Protein AF-A0A4P9XS38-F1 (afdb_monomer_lite)

Structure (mmCIF, N/CA/C/O backbone):
data_AF-A0A4P9XS38-F1
#
_entry.id   AF-A0A4P9XS38-F1
#
loop_
_atom_site.group_PDB
_atom_site.id
_atom_site.type_symbol
_atom_site.label_atom_id
_atom_site.label_alt_id
_atom_site.label_comp_id
_atom_site.label_asym_id
_atom_site.label_entity_id
_atom_site.label_seq_id
_atom_site.pdbx_PDB_ins_code
_atom_site.Cartn_x
_atom_site.Cartn_y
_atom_site.Cartn_z
_atom_site.occupancy
_atom_site.B_iso_or_equiv
_atom_site.auth_seq_id
_atom_site.auth_comp_id
_atom_site.auth_asym_id
_atom_site.auth_atom_id
_atom_site.pdbx_PDB_model_num
ATOM 1 N N . MET A 1 1 ? -4.650 -7.879 46.945 1.00 54.06 1 MET A N 1
ATOM 2 C CA . MET A 1 1 ? -4.349 -8.462 45.622 1.00 54.06 1 MET A CA 1
ATOM 3 C C . MET A 1 1 ? -3.896 -7.355 44.656 1.00 54.06 1 MET A C 1
ATOM 5 O O . MET A 1 1 ? -4.717 -6.921 43.861 1.00 54.06 1 MET A O 1
ATOM 9 N N . PRO A 1 2 ? -2.654 -6.828 44.747 1.00 53.59 2 PRO A N 1
ATOM 10 C CA . PRO A 1 2 ? -2.153 -5.771 43.853 1.00 53.59 2 PRO A CA 1
ATOM 11 C C . PRO A 1 2 ? -1.083 -6.245 42.843 1.00 53.59 2 PRO A C 1
ATOM 13 O O . PRO A 1 2 ? -0.548 -5.439 42.095 1.00 53.59 2 PRO A O 1
ATOM 16 N N . GLU A 1 3 ? -0.768 -7.540 42.803 1.00 53.19 3 GLU A N 1
ATOM 17 C CA . GLU A 1 3 ? 0.440 -8.068 42.146 1.00 53.19 3 GLU A CA 1
ATOM 18 C C . GLU A 1 3 ? 0.332 -8.164 40.610 1.00 53.19 3 GLU A C 1
ATOM 20 O O . GLU A 1 3 ? 1.327 -8.031 39.912 1.00 53.19 3 GLU A O 1
ATOM 25 N N . ALA A 1 4 ? -0.884 -8.278 40.062 1.00 54.06 4 ALA A N 1
ATOM 26 C CA . ALA A 1 4 ? -1.100 -8.410 38.614 1.00 54.06 4 ALA A CA 1
ATOM 27 C C . ALA A 1 4 ? -1.006 -7.082 37.830 1.00 54.06 4 ALA A C 1
ATOM 29 O O . ALA A 1 4 ? -0.819 -7.092 36.615 1.00 54.06 4 ALA A O 1
ATOM 30 N N . ALA A 1 5 ? -1.144 -5.931 38.498 1.00 55.75 5 ALA A N 1
ATOM 31 C CA . ALA A 1 5 ? -1.047 -4.624 37.837 1.00 55.75 5 ALA A CA 1
ATOM 32 C C . ALA A 1 5 ? 0.414 -4.200 37.595 1.00 55.75 5 ALA A C 1
ATOM 34 O O . ALA A 1 5 ? 0.703 -3.521 36.612 1.00 55.75 5 ALA A O 1
ATOM 35 N N . ASP A 1 6 ? 1.329 -4.646 38.459 1.00 52.44 6 ASP A N 1
ATOM 36 C CA . ASP A 1 6 ? 2.754 -4.296 38.411 1.00 52.44 6 ASP A CA 1
ATOM 37 C C . ASP A 1 6 ? 3.507 -5.088 37.320 1.00 52.44 6 ASP A C 1
ATOM 39 O O . ASP A 1 6 ? 4.481 -4.615 36.732 1.00 52.44 6 ASP A O 1
ATOM 43 N N . GLU A 1 7 ? 3.006 -6.280 36.978 1.00 52.59 7 GLU A N 1
ATOM 44 C CA . GLU A 1 7 ? 3.567 -7.134 35.927 1.00 52.59 7 GLU A CA 1
ATOM 45 C C . GLU A 1 7 ? 3.232 -6.617 34.514 1.00 52.59 7 GLU A C 1
ATOM 47 O O . GLU A 1 7 ? 4.103 -6.593 33.641 1.00 52.59 7 GLU A O 1
ATOM 52 N N . CYS A 1 8 ? 2.019 -6.087 34.305 1.00 48.69 8 CYS A N 1
ATOM 53 C CA . CYS A 1 8 ? 1.641 -5.420 33.052 1.00 48.69 8 CYS A CA 1
ATOM 54 C C . CYS A 1 8 ? 2.440 -4.131 32.811 1.00 48.69 8 CYS A C 1
ATOM 56 O O . CYS A 1 8 ? 2.858 -3.868 31.682 1.00 48.69 8 CYS A O 1
ATOM 58 N N . ASP A 1 9 ? 2.705 -3.345 33.857 1.00 51.66 9 ASP A N 1
ATOM 59 C CA . ASP A 1 9 ? 3.469 -2.100 33.730 1.00 51.66 9 ASP A CA 1
ATOM 60 C C . ASP A 1 9 ? 4.968 -2.363 33.478 1.00 51.66 9 ASP A C 1
ATOM 62 O O . ASP A 1 9 ? 5.624 -1.643 32.719 1.00 51.66 9 ASP A O 1
ATOM 66 N N . ARG A 1 10 ? 5.508 -3.467 34.015 1.00 53.09 10 ARG A N 1
ATOM 67 C CA . ARG A 1 10 ? 6.858 -3.953 33.681 1.00 53.09 10 ARG A CA 1
ATOM 68 C C . ARG A 1 10 ? 6.987 -4.429 32.236 1.00 53.09 10 ARG A C 1
ATOM 70 O O . ARG A 1 10 ? 8.022 -4.173 31.619 1.00 53.09 10 ARG A O 1
ATOM 77 N N . LEU A 1 11 ? 5.959 -5.073 31.683 1.00 50.41 11 LEU A N 1
ATOM 78 C CA . LEU A 1 11 ? 5.991 -5.564 30.303 1.00 50.41 11 LEU A CA 1
ATOM 79 C C . LEU A 1 11 ? 5.945 -4.414 29.282 1.00 50.41 11 LEU A C 1
ATOM 81 O O . LEU A 1 11 ? 6.622 -4.470 28.258 1.00 50.41 11 LEU A O 1
ATOM 85 N N . ILE A 1 12 ? 5.225 -3.331 29.591 1.00 53.75 12 ILE A N 1
ATOM 86 C CA . ILE A 1 12 ? 5.123 -2.148 28.719 1.00 53.75 12 ILE A CA 1
ATOM 87 C C . ILE A 1 12 ? 6.440 -1.353 28.693 1.00 53.75 12 ILE A C 1
ATOM 89 O O . ILE A 1 12 ? 6.848 -0.861 27.639 1.00 53.75 12 ILE A O 1
ATOM 93 N N . ARG A 1 13 ? 7.168 -1.272 29.816 1.00 49.84 13 ARG A N 1
ATOM 94 C CA . ARG A 1 13 ? 8.441 -0.526 29.889 1.00 49.84 13 ARG A CA 1
ATOM 95 C C . ARG A 1 13 ? 9.618 -1.211 29.178 1.00 49.84 13 ARG A C 1
ATOM 97 O O . ARG A 1 13 ? 10.595 -0.531 28.878 1.00 49.84 13 ARG A O 1
ATOM 104 N N . HIS A 1 14 ? 9.543 -2.510 28.872 1.00 44.16 14 HIS A N 1
ATOM 105 C CA . HIS A 1 14 ? 10.632 -3.247 28.209 1.00 44.16 14 HIS A CA 1
ATOM 106 C C . HIS A 1 14 ? 10.524 -3.276 26.668 1.00 44.16 14 HIS A C 1
ATOM 108 O O . HIS A 1 14 ? 11.411 -3.795 25.992 1.00 44.16 14 HIS A O 1
ATOM 114 N N . THR A 1 15 ? 9.469 -2.706 26.072 1.00 44.81 15 THR A N 1
ATOM 115 C CA . THR A 1 15 ? 9.284 -2.688 24.601 1.00 44.81 15 THR A CA 1
ATOM 116 C C . THR A 1 15 ? 9.082 -1.281 24.036 1.00 44.81 15 THR A C 1
ATOM 118 O O . THR A 1 15 ? 8.518 -1.099 22.963 1.00 44.81 15 THR A O 1
ATOM 121 N N . VAL A 1 16 ? 9.622 -0.264 24.710 1.00 46.66 16 VAL A N 1
ATOM 122 C CA . VAL A 1 16 ? 9.822 1.065 24.112 1.00 46.66 16 VAL A CA 1
ATOM 123 C C . VAL A 1 16 ? 11.309 1.248 23.830 1.00 46.66 16 VAL A C 1
ATOM 125 O O . VAL A 1 16 ? 12.008 2.032 24.467 1.00 46.66 16 VAL A O 1
ATOM 128 N N . VAL A 1 17 ? 11.812 0.485 22.860 1.00 42.50 17 VAL A N 1
ATOM 129 C CA . VAL A 1 17 ? 13.065 0.839 22.195 1.00 42.50 17 VAL A CA 1
ATOM 130 C C . VAL A 1 17 ? 12.709 1.861 21.125 1.00 42.50 17 VAL A C 1
ATOM 132 O O . VAL A 1 17 ? 11.919 1.594 20.224 1.00 42.50 17 VAL A O 1
ATOM 135 N N . HIS A 1 18 ? 13.274 3.055 21.283 1.00 38.03 18 HIS A N 1
ATOM 136 C CA . HIS A 1 18 ? 13.307 4.127 20.298 1.00 38.03 18 HIS A CA 1
ATOM 137 C C . HIS A 1 18 ? 13.466 3.586 18.868 1.00 38.03 18 HIS A C 1
ATOM 139 O O . HIS A 1 18 ? 14.538 3.112 18.501 1.00 38.03 18 HIS A O 1
ATOM 145 N N . VAL A 1 19 ? 12.448 3.765 18.027 1.00 47.44 19 VAL A N 1
ATOM 146 C CA . VAL A 1 19 ? 12.641 3.819 16.572 1.00 47.44 19 VAL A CA 1
ATOM 147 C C . VAL A 1 19 ? 12.506 5.279 16.161 1.00 47.44 19 VAL A C 1
ATOM 149 O O . VAL A 1 19 ? 11.549 5.700 15.526 1.00 47.44 19 VAL A O 1
ATOM 152 N N . SER A 1 20 ? 13.482 6.071 16.597 1.00 42.53 20 SER A N 1
ATOM 153 C CA . SER A 1 20 ? 13.809 7.355 15.983 1.00 42.53 20 SER A CA 1
ATOM 154 C C . SER A 1 20 ? 15.165 7.166 15.315 1.00 42.53 20 SER A C 1
ATOM 156 O O . SER A 1 20 ? 16.210 7.561 15.823 1.00 42.53 20 SER A O 1
ATOM 158 N N . GLY A 1 21 ? 15.146 6.398 14.229 1.00 36.53 21 GLY A N 1
ATOM 159 C CA . GLY A 1 21 ? 16.305 6.108 13.405 1.00 36.53 21 GLY A CA 1
ATOM 160 C C . GLY A 1 21 ? 15.932 6.388 11.964 1.00 36.53 21 GLY A C 1
ATOM 161 O O . GLY A 1 21 ? 15.303 5.563 11.309 1.00 36.53 21 GLY A O 1
ATOM 162 N N . THR A 1 22 ? 16.302 7.564 11.468 1.00 38.25 22 THR A N 1
ATOM 163 C CA . THR A 1 22 ? 16.399 7.800 10.031 1.00 38.25 22 THR A CA 1
ATOM 164 C C . THR A 1 22 ? 17.441 6.831 9.486 1.00 38.25 22 THR A C 1
ATOM 166 O O . THR A 1 22 ? 18.638 7.019 9.704 1.00 38.25 22 THR A O 1
ATOM 169 N N . VAL A 1 23 ? 17.001 5.772 8.810 1.00 38.53 23 VAL A N 1
ATOM 170 C CA . VAL A 1 23 ? 17.904 4.898 8.061 1.00 38.53 23 VAL A CA 1
ATOM 171 C C . VAL A 1 23 ? 18.365 5.681 6.834 1.00 38.53 23 VAL A C 1
ATOM 173 O O . VAL A 1 23 ? 17.686 5.723 5.810 1.00 38.53 23 VAL A O 1
ATOM 176 N N . GLN A 1 24 ? 19.512 6.349 6.948 1.00 34.12 24 GLN A N 1
ATOM 177 C CA . GLN A 1 24 ? 20.272 6.782 5.783 1.00 34.12 24 GLN A CA 1
ATOM 178 C C . GLN A 1 24 ? 20.931 5.540 5.182 1.00 34.12 24 GLN A C 1
ATOM 180 O O . GLN A 1 24 ? 21.934 5.041 5.687 1.00 34.12 24 GLN A O 1
ATOM 185 N N . VAL A 1 25 ? 20.335 5.010 4.116 1.00 38.09 25 VAL A N 1
ATOM 186 C CA . VAL A 1 25 ? 21.014 4.046 3.248 1.00 38.09 25 VAL A CA 1
ATOM 187 C C . VAL A 1 25 ? 22.033 4.804 2.402 1.00 38.09 25 VAL A C 1
ATOM 189 O O . VAL A 1 25 ? 21.691 5.496 1.445 1.00 38.09 25 VAL A O 1
ATOM 192 N N . ASP A 1 26 ? 23.295 4.698 2.804 1.00 32.16 26 ASP A N 1
ATOM 193 C CA . ASP A 1 26 ? 24.445 5.207 2.066 1.00 32.16 26 ASP A CA 1
ATOM 194 C C . ASP A 1 26 ? 24.626 4.368 0.787 1.00 32.16 26 ASP A C 1
ATOM 196 O O . ASP A 1 26 ? 24.970 3.184 0.830 1.00 32.16 26 ASP A O 1
ATOM 200 N N . ALA A 1 27 ? 24.332 4.961 -0.371 1.00 39.81 27 ALA A N 1
ATOM 201 C CA . ALA A 1 27 ? 24.255 4.279 -1.666 1.00 39.81 27 ALA A CA 1
ATOM 202 C C . ALA A 1 27 ? 25.622 3.827 -2.236 1.00 39.81 27 ALA A C 1
ATOM 204 O O . ALA A 1 27 ? 25.695 3.357 -3.369 1.00 39.81 27 ALA A O 1
ATOM 205 N N . ALA A 1 28 ? 26.718 3.964 -1.483 1.00 36.72 28 ALA A N 1
ATOM 206 C CA . ALA A 1 28 ? 28.082 3.838 -2.002 1.00 36.72 28 ALA A CA 1
ATOM 207 C C . ALA A 1 28 ? 28.805 2.509 -1.689 1.00 36.72 28 ALA A C 1
ATOM 209 O O . ALA A 1 28 ? 29.970 2.357 -2.062 1.00 36.72 28 ALA A O 1
ATOM 210 N N . LYS A 1 29 ? 28.169 1.526 -1.034 1.00 42.09 29 LYS A N 1
ATOM 211 C CA . LYS A 1 29 ? 28.865 0.304 -0.572 1.00 42.09 29 LYS A CA 1
ATOM 212 C C . LYS A 1 29 ? 28.209 -1.009 -1.003 1.00 42.09 29 LYS A C 1
ATOM 214 O O . LYS A 1 29 ? 27.956 -1.878 -0.180 1.00 42.09 29 LYS A O 1
ATOM 219 N N . VAL A 1 30 ? 28.007 -1.192 -2.306 1.00 41.25 30 VAL A N 1
ATOM 220 C CA . VAL A 1 30 ? 27.826 -2.529 -2.899 1.00 41.25 30 VAL A CA 1
ATOM 221 C C . VAL A 1 30 ? 28.667 -2.598 -4.171 1.00 41.25 30 VAL A C 1
ATOM 223 O O . VAL A 1 30 ? 28.254 -2.186 -5.251 1.00 41.25 30 VAL A O 1
ATOM 226 N N . ARG A 1 31 ? 29.909 -3.066 -4.036 1.00 49.12 31 ARG A N 1
ATOM 227 C CA . ARG A 1 31 ? 30.772 -3.421 -5.165 1.00 49.12 31 ARG A CA 1
ATOM 228 C C . ARG A 1 31 ? 31.526 -4.695 -4.814 1.00 49.12 31 ARG A C 1
ATOM 230 O O . ARG A 1 31 ? 32.179 -4.728 -3.774 1.00 49.12 31 ARG A O 1
ATOM 237 N N . ARG A 1 32 ? 31.530 -5.618 -5.785 1.00 43.44 32 ARG A N 1
ATOM 238 C CA . ARG A 1 32 ? 32.125 -6.971 -5.807 1.00 43.44 32 ARG A CA 1
ATOM 239 C C . ARG A 1 32 ? 31.154 -7.975 -5.174 1.00 43.44 32 ARG A C 1
ATOM 241 O O . ARG A 1 32 ? 30.777 -7.801 -4.031 1.00 43.44 32 ARG A O 1
ATOM 248 N N . GLU A 1 33 ? 30.625 -8.951 -5.903 1.00 39.50 33 GLU A N 1
ATOM 249 C CA . GLU A 1 33 ? 31.333 -9.889 -6.779 1.00 39.50 33 GLU A CA 1
ATOM 250 C C . GLU A 1 33 ? 30.535 -10.216 -8.052 1.00 39.50 33 GLU A C 1
ATOM 252 O O . GLU A 1 33 ? 29.319 -10.375 -8.029 1.00 39.50 33 GLU A O 1
ATOM 257 N N . ALA A 1 34 ? 31.248 -10.285 -9.177 1.00 40.94 34 ALA A N 1
ATOM 258 C CA . ALA A 1 34 ? 30.742 -10.781 -10.447 1.00 40.94 34 ALA A CA 1
ATOM 259 C C . ALA A 1 34 ? 30.944 -12.302 -10.499 1.00 40.94 34 ALA A C 1
ATOM 261 O O . ALA A 1 34 ? 32.060 -12.776 -10.286 1.00 40.94 34 ALA A O 1
ATOM 262 N N . GLY A 1 35 ? 29.880 -13.038 -10.812 1.00 35.38 35 GLY A N 1
ATOM 263 C CA . GLY A 1 35 ? 29.889 -14.477 -11.060 1.00 35.38 35 GLY A CA 1
ATOM 264 C C . GLY A 1 35 ? 28.814 -14.818 -12.089 1.00 35.38 35 GLY A C 1
ATOM 265 O O . GLY A 1 35 ? 27.634 -14.575 -11.872 1.00 35.38 35 GLY A O 1
ATOM 266 N N . THR A 1 36 ? 29.276 -15.283 -13.239 1.00 47.09 36 THR A N 1
ATOM 267 C CA . THR A 1 36 ? 28.595 -15.581 -14.503 1.00 47.09 36 THR A CA 1
ATOM 268 C C . THR A 1 36 ? 27.529 -16.679 -14.380 1.00 47.09 36 THR A C 1
ATOM 270 O O . THR A 1 36 ? 27.855 -17.734 -13.860 1.00 47.09 36 THR A O 1
ATOM 273 N N . GLU A 1 37 ? 26.321 -16.487 -14.931 1.00 37.00 37 GLU A N 1
ATOM 274 C CA . GLU A 1 37 ? 25.702 -17.383 -15.936 1.00 37.00 37 GLU A CA 1
ATOM 275 C C . GLU A 1 37 ? 24.304 -16.913 -16.379 1.00 37.00 37 GLU A C 1
ATOM 277 O O . GLU A 1 37 ? 23.537 -16.308 -15.639 1.00 37.00 37 GLU A O 1
ATOM 282 N N . ALA A 1 38 ? 24.038 -17.129 -17.665 1.00 46.19 38 ALA A N 1
ATOM 283 C CA . ALA A 1 38 ? 22.984 -16.533 -18.471 1.00 46.19 38 ALA A CA 1
ATOM 284 C C . ALA A 1 38 ? 21.577 -17.089 -18.193 1.00 46.19 38 ALA A C 1
ATOM 286 O O . ALA A 1 38 ? 21.403 -18.294 -18.060 1.00 46.19 38 ALA A O 1
ATOM 287 N N . THR A 1 39 ? 20.542 -16.249 -18.301 1.00 37.88 39 THR A N 1
ATOM 288 C CA . THR A 1 39 ? 19.612 -16.228 -19.455 1.00 37.88 39 THR A CA 1
ATOM 289 C C . THR A 1 39 ? 18.438 -15.265 -19.227 1.00 37.88 39 THR A C 1
ATOM 291 O O . THR A 1 39 ? 17.898 -15.185 -18.131 1.00 37.88 39 THR A O 1
ATOM 294 N N . ARG A 1 40 ? 17.993 -14.652 -20.340 1.00 40.72 40 ARG A N 1
ATOM 295 C CA . ARG A 1 40 ? 16.619 -14.189 -20.646 1.00 40.72 40 ARG A CA 1
ATOM 296 C C . ARG A 1 40 ? 16.360 -12.668 -20.684 1.00 40.72 40 ARG A C 1
ATOM 298 O O . ARG A 1 40 ? 15.862 -12.074 -19.743 1.00 40.72 40 ARG A O 1
ATOM 305 N N . THR A 1 41 ? 16.662 -12.123 -21.869 1.00 42.50 41 THR A N 1
ATOM 306 C CA . THR A 1 41 ? 15.885 -11.148 -22.672 1.00 42.50 41 THR A CA 1
ATOM 307 C C . THR A 1 41 ? 15.365 -9.870 -22.001 1.00 42.50 41 THR A C 1
ATOM 309 O O . THR A 1 41 ? 14.401 -9.902 -21.244 1.00 42.50 41 THR A O 1
ATOM 312 N N . ASP A 1 42 ? 15.955 -8.755 -22.443 1.00 39.44 42 ASP A N 1
ATOM 313 C C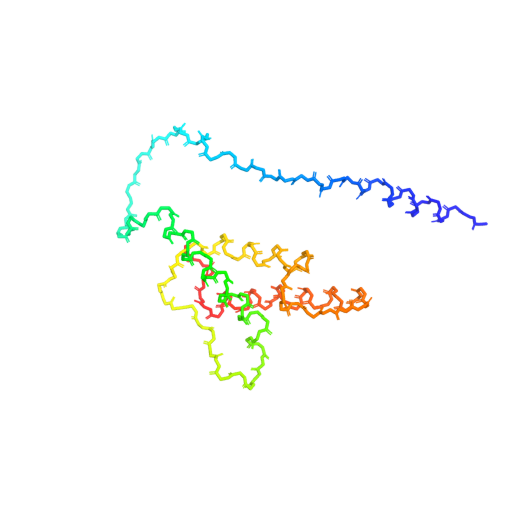A . ASP A 1 42 ? 15.381 -7.407 -22.538 1.00 39.44 42 ASP A CA 1
ATOM 314 C C . ASP A 1 42 ? 15.002 -6.712 -21.223 1.00 39.44 42 ASP A C 1
ATOM 316 O O . ASP A 1 42 ? 13.925 -6.140 -21.079 1.00 39.44 42 ASP A O 1
ATOM 320 N N . ALA A 1 43 ? 15.938 -6.678 -20.272 1.00 49.25 43 ALA A N 1
ATOM 321 C CA . ALA A 1 43 ? 15.954 -5.608 -19.281 1.00 49.25 43 ALA A CA 1
ATOM 322 C C . ALA A 1 43 ? 16.387 -4.312 -19.986 1.00 49.25 43 ALA A C 1
ATOM 324 O O . ALA A 1 43 ? 17.581 -4.058 -20.166 1.00 49.25 43 ALA A O 1
ATOM 325 N N . GLU A 1 44 ? 15.418 -3.516 -20.441 1.00 52.72 44 GLU A N 1
ATOM 326 C CA . GLU A 1 44 ? 15.656 -2.117 -20.794 1.00 52.72 44 GLU A CA 1
ATOM 327 C C . GLU A 1 44 ? 16.430 -1.463 -19.639 1.00 52.72 44 GLU A C 1
ATOM 329 O O . GLU A 1 44 ? 15.972 -1.432 -18.497 1.00 52.72 44 GLU A O 1
ATOM 334 N N . LEU A 1 45 ? 17.649 -1.002 -19.930 1.00 59.91 45 LEU A N 1
ATOM 335 C CA . LEU A 1 45 ? 18.528 -0.284 -19.008 1.00 59.91 45 LEU A CA 1
ATOM 336 C C . LEU A 1 45 ? 17.904 1.078 -18.686 1.00 59.91 45 LEU A C 1
ATOM 338 O O . LEU A 1 45 ? 18.322 2.116 -19.203 1.00 59.91 45 LEU A O 1
ATOM 342 N N . PHE A 1 46 ? 16.865 1.081 -17.858 1.00 62.62 46 PHE A N 1
ATOM 343 C CA . PHE A 1 46 ? 16.314 2.304 -17.311 1.00 62.62 46 PHE A CA 1
ATOM 344 C C . PHE A 1 46 ? 17.383 2.977 -16.448 1.00 62.62 46 PHE A C 1
ATOM 346 O O . PHE A 1 46 ? 18.098 2.332 -15.680 1.00 62.62 46 PHE A O 1
ATOM 353 N N . SER A 1 47 ? 17.501 4.300 -16.575 1.00 84.75 47 SER A N 1
ATOM 354 C CA . SER A 1 47 ? 18.278 5.080 -15.611 1.00 84.75 47 SER A CA 1
ATOM 355 C C . SER A 1 47 ? 17.747 4.787 -14.197 1.00 84.75 47 SER A C 1
ATOM 357 O O . SER A 1 47 ? 16.529 4.663 -14.042 1.00 84.75 47 SER A O 1
ATOM 359 N N . PRO A 1 48 ? 18.595 4.738 -13.154 1.00 84.31 48 PRO A N 1
ATOM 360 C CA . PRO A 1 48 ? 18.140 4.571 -11.771 1.00 84.31 48 PRO A CA 1
ATOM 361 C C . PRO A 1 48 ? 17.013 5.540 -11.372 1.00 84.31 48 PRO A C 1
ATOM 363 O O . PRO A 1 48 ? 16.145 5.207 -10.568 1.00 84.31 48 PRO A O 1
ATOM 366 N N . ASP A 1 49 ? 16.990 6.741 -11.956 1.00 88.56 49 ASP A N 1
ATOM 367 C CA . ASP A 1 49 ? 15.930 7.727 -11.726 1.00 88.56 49 ASP A CA 1
ATOM 368 C C . ASP A 1 49 ? 14.602 7.362 -12.404 1.00 88.56 49 ASP A C 1
ATOM 370 O O . ASP A 1 49 ? 13.529 7.681 -11.891 1.00 88.56 49 ASP A O 1
ATOM 374 N N . GLU A 1 50 ? 14.657 6.699 -13.557 1.00 88.19 50 GLU A N 1
ATOM 375 C CA . GLU A 1 50 ? 13.477 6.192 -14.255 1.00 88.19 50 GLU A CA 1
ATOM 376 C C . GLU A 1 50 ? 12.877 5.013 -13.485 1.00 88.19 50 GLU A C 1
ATOM 378 O O . GLU A 1 50 ? 11.689 5.047 -13.178 1.00 88.19 50 GLU A O 1
ATOM 383 N N . GLU A 1 51 ? 13.691 4.050 -13.042 1.00 89.25 51 GLU A N 1
ATOM 384 C CA . GLU A 1 51 ? 13.222 2.932 -12.209 1.00 89.25 51 GLU A CA 1
ATOM 385 C C . GLU A 1 51 ? 12.555 3.428 -10.915 1.00 89.25 51 GLU A C 1
ATOM 387 O O . GLU A 1 51 ? 11.474 2.962 -10.537 1.00 89.25 51 GLU A O 1
ATOM 392 N N . ARG A 1 52 ? 13.143 4.433 -10.250 1.00 90.56 52 ARG A N 1
ATOM 393 C CA . ARG A 1 52 ? 12.546 5.065 -9.061 1.00 90.56 52 ARG A CA 1
ATOM 394 C C . ARG A 1 52 ? 11.199 5.709 -9.365 1.00 90.56 52 ARG A C 1
ATOM 396 O O . ARG A 1 52 ? 10.264 5.554 -8.578 1.00 90.56 52 ARG A O 1
ATOM 403 N N . ARG A 1 53 ? 11.081 6.430 -10.485 1.00 92.25 53 ARG A N 1
ATOM 404 C CA . ARG A 1 53 ? 9.816 7.054 -10.901 1.00 92.25 53 ARG A CA 1
ATOM 405 C C . ARG A 1 53 ? 8.751 6.011 -11.211 1.00 92.25 53 ARG A C 1
ATOM 407 O O . ARG A 1 53 ? 7.627 6.153 -10.736 1.00 92.25 53 ARG A O 1
ATOM 414 N N . GLN A 1 54 ? 9.103 4.965 -11.947 1.00 91.19 54 GLN A N 1
ATOM 415 C CA . GLN A 1 54 ? 8.197 3.867 -12.277 1.00 91.19 54 GLN A CA 1
ATOM 416 C C . GLN A 1 54 ? 7.729 3.136 -11.014 1.00 91.19 54 GLN A C 1
ATOM 418 O O . GLN A 1 54 ? 6.533 2.942 -10.814 1.00 91.19 54 GLN A O 1
ATOM 423 N N . THR A 1 55 ? 8.647 2.855 -10.086 1.00 91.81 55 THR A N 1
ATOM 424 C CA . THR A 1 55 ? 8.329 2.252 -8.781 1.00 91.81 55 THR A CA 1
ATOM 425 C C . THR A 1 55 ? 7.397 3.140 -7.952 1.00 91.81 55 THR A C 1
ATOM 427 O O . THR A 1 55 ? 6.462 2.644 -7.329 1.00 91.81 55 THR A O 1
ATOM 430 N N . ALA A 1 56 ? 7.592 4.463 -7.963 1.00 91.00 56 ALA A N 1
ATOM 431 C CA . ALA A 1 56 ? 6.703 5.398 -7.270 1.00 91.00 56 ALA A CA 1
ATOM 432 C C . ALA A 1 56 ? 5.297 5.457 -7.899 1.00 91.00 56 ALA A C 1
ATOM 434 O O . ALA A 1 56 ? 4.302 5.560 -7.183 1.00 91.00 56 ALA A O 1
ATOM 435 N N . GLN A 1 57 ? 5.194 5.362 -9.227 1.00 90.88 57 GLN A N 1
ATOM 436 C CA . GLN A 1 57 ? 3.900 5.263 -9.909 1.00 90.88 57 GLN A CA 1
ATOM 437 C C . GLN A 1 57 ? 3.197 3.942 -9.592 1.00 90.88 57 GLN A C 1
ATOM 439 O O . GLN A 1 57 ? 1.992 3.931 -9.338 1.00 90.88 57 GLN A O 1
ATOM 444 N N . LEU A 1 58 ? 3.950 2.840 -9.568 1.00 90.75 58 LEU A N 1
ATOM 445 C CA . LEU A 1 58 ? 3.445 1.528 -9.185 1.00 90.75 58 LEU A CA 1
ATOM 446 C C . LEU A 1 58 ? 2.929 1.534 -7.742 1.00 90.75 58 LEU A C 1
ATOM 448 O O . LEU A 1 58 ? 1.815 1.079 -7.495 1.00 90.75 58 LEU A O 1
ATOM 452 N N . GLN A 1 59 ? 3.684 2.133 -6.818 1.00 92.81 59 GLN A N 1
ATOM 453 C CA . GLN A 1 59 ? 3.260 2.344 -5.434 1.00 92.81 59 GLN A CA 1
ATOM 454 C C . GLN A 1 59 ? 1.915 3.079 -5.375 1.00 92.81 59 GLN A C 1
ATOM 456 O O . GLN A 1 59 ? 0.989 2.597 -4.730 1.00 92.81 59 GLN A O 1
ATOM 461 N N . ALA A 1 60 ? 1.783 4.211 -6.074 1.00 90.62 60 ALA A N 1
ATOM 462 C CA . ALA A 1 60 ? 0.553 5.001 -6.066 1.00 90.62 60 ALA A CA 1
ATOM 463 C C . ALA A 1 60 ? -0.652 4.221 -6.619 1.00 90.62 60 ALA A C 1
ATOM 465 O O . ALA A 1 60 ? -1.755 4.343 -6.094 1.00 90.62 60 ALA A O 1
ATOM 466 N N . ARG A 1 61 ? -0.453 3.392 -7.652 1.00 89.31 61 ARG A N 1
ATOM 467 C CA . ARG A 1 61 ? -1.514 2.528 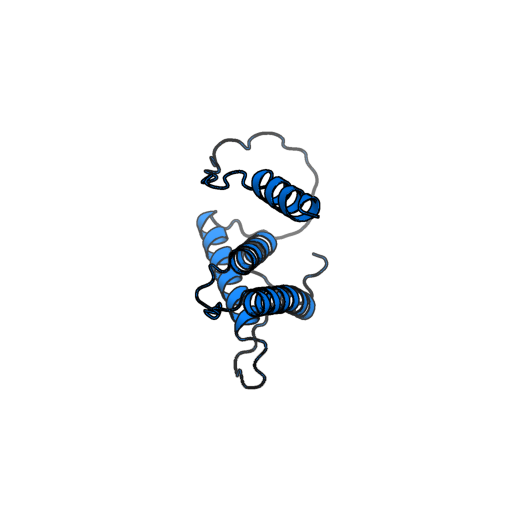-8.194 1.00 89.31 61 ARG A CA 1
ATOM 468 C C . ARG A 1 61 ? -1.953 1.460 -7.200 1.00 89.31 61 ARG A C 1
ATOM 470 O O . ARG A 1 61 ? -3.152 1.268 -7.028 1.00 89.31 61 ARG A O 1
ATOM 477 N N . ILE A 1 62 ? -1.003 0.794 -6.543 1.00 90.69 62 ILE A N 1
ATOM 478 C CA . ILE A 1 62 ? -1.301 -0.200 -5.502 1.00 90.69 62 ILE A CA 1
ATOM 479 C C . ILE A 1 62 ? -2.054 0.473 -4.353 1.00 90.69 62 ILE A C 1
ATOM 481 O O . ILE A 1 62 ? -3.092 -0.022 -3.930 1.00 90.69 62 ILE A O 1
ATOM 485 N N . GLU A 1 63 ? -1.582 1.631 -3.889 1.00 91.50 63 GLU A N 1
ATOM 486 C CA . GLU A 1 63 ? -2.246 2.408 -2.840 1.00 91.50 63 GLU A CA 1
ATOM 487 C C . GLU A 1 63 ? -3.700 2.728 -3.230 1.00 91.50 63 GLU A C 1
ATOM 489 O O . GLU A 1 63 ? -4.630 2.444 -2.475 1.00 91.50 63 GLU A O 1
ATOM 494 N N . GLN A 1 64 ? -3.925 3.239 -4.441 1.00 89.75 64 GLN A N 1
ATOM 495 C CA . GLN A 1 64 ? -5.273 3.527 -4.929 1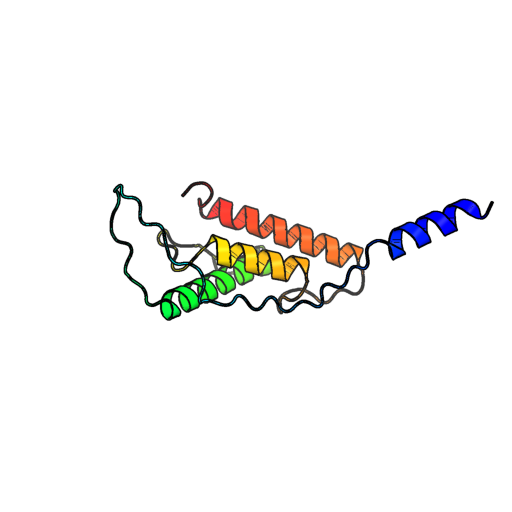.00 89.75 64 GLN A CA 1
ATOM 496 C C . GLN A 1 64 ? -6.154 2.277 -5.011 1.00 89.75 64 GLN A C 1
ATOM 498 O O . GLN A 1 64 ? -7.314 2.326 -4.603 1.00 89.75 64 GLN A O 1
ATOM 503 N N . ALA A 1 65 ? -5.616 1.155 -5.484 1.00 88.44 65 ALA A N 1
ATOM 504 C CA . ALA A 1 65 ? -6.348 -0.102 -5.552 1.00 88.44 65 ALA A CA 1
ATOM 505 C C . ALA A 1 65 ? -6.771 -0.600 -4.164 1.00 88.44 65 ALA A C 1
ATOM 507 O O . ALA A 1 65 ? -7.897 -1.053 -3.980 1.00 88.44 65 ALA A O 1
ATOM 508 N N . VAL A 1 66 ? -5.905 -0.459 -3.164 1.00 89.50 66 VAL A N 1
ATOM 509 C CA . VAL A 1 66 ? -6.190 -0.885 -1.789 1.00 89.50 66 VAL A CA 1
ATOM 510 C C . VAL A 1 66 ? -7.289 -0.038 -1.158 1.00 89.50 66 VAL A C 1
ATOM 512 O O . VAL A 1 66 ? -8.224 -0.579 -0.569 1.00 89.50 66 VAL A O 1
ATOM 515 N N . TYR A 1 67 ? -7.197 1.286 -1.287 1.00 88.50 67 TYR A N 1
ATOM 516 C CA . TYR A 1 67 ? -8.143 2.192 -0.636 1.00 88.50 67 TYR A CA 1
ATOM 517 C C . TYR A 1 67 ? -9.454 2.358 -1.403 1.00 88.50 67 TYR A C 1
ATOM 519 O O . TYR A 1 67 ? -10.488 2.587 -0.779 1.00 88.50 67 TYR A O 1
ATOM 527 N N . PHE A 1 68 ? -9.433 2.236 -2.732 1.00 86.94 68 PHE A N 1
ATOM 528 C CA . PHE A 1 68 ? -10.588 2.532 -3.580 1.00 86.94 68 PHE A CA 1
ATOM 529 C C . PHE A 1 68 ? -11.077 1.350 -4.424 1.00 86.94 68 PHE A C 1
ATOM 531 O O . PHE A 1 68 ? -12.176 1.412 -4.969 1.00 86.94 68 PHE A O 1
ATOM 538 N N . GLY A 1 69 ? -10.309 0.269 -4.552 1.00 79.88 69 GLY A N 1
ATOM 539 C CA . GLY A 1 69 ? -10.672 -0.877 -5.395 1.00 79.88 69 GLY A CA 1
ATOM 540 C C . GLY A 1 69 ? -11.779 -1.762 -4.821 1.00 79.88 69 GLY A C 1
ATOM 541 O O . GLY A 1 69 ? -12.364 -2.546 -5.553 1.00 79.88 69 GLY A O 1
ATOM 542 N N . THR A 1 70 ? -12.107 -1.622 -3.534 1.00 73.62 70 THR A N 1
ATOM 543 C CA . THR A 1 70 ? -13.175 -2.402 -2.878 1.00 73.62 70 THR A CA 1
ATOM 544 C C . THR A 1 70 ? -14.563 -1.763 -2.986 1.00 73.62 70 THR A C 1
ATOM 546 O O . THR A 1 70 ? -15.531 -2.308 -2.458 1.00 73.62 70 THR A O 1
ATOM 549 N N . PHE A 1 71 ? -14.688 -0.608 -3.648 1.00 74.81 71 PHE A N 1
ATOM 550 C CA . PHE A 1 71 ? -15.985 0.021 -3.883 1.00 74.81 71 PHE A CA 1
ATOM 551 C C . PHE A 1 71 ? -16.609 -0.530 -5.167 1.00 74.81 71 PHE A C 1
ATOM 553 O O . PHE A 1 71 ? -16.140 -0.216 -6.256 1.00 74.81 71 PHE A O 1
ATOM 560 N N . ASP A 1 72 ? -17.722 -1.258 -5.045 1.00 65.31 72 ASP A N 1
ATOM 561 C CA . ASP A 1 72 ? -18.470 -1.823 -6.187 1.00 65.31 72 ASP A CA 1
ATOM 562 C C . ASP A 1 72 ? -18.929 -0.769 -7.215 1.00 65.31 72 ASP A C 1
ATOM 564 O O . ASP A 1 72 ? -19.232 -1.089 -8.360 1.00 65.31 72 ASP A O 1
ATOM 568 N N . GLN A 1 73 ? -18.995 0.505 -6.813 1.00 66.44 73 GLN A N 1
ATOM 569 C CA . GLN A 1 73 ? -19.352 1.632 -7.681 1.00 66.44 73 GLN A CA 1
ATOM 570 C C . GLN A 1 73 ? -18.139 2.346 -8.287 1.00 66.44 73 GLN A C 1
ATOM 572 O O . GLN A 1 73 ? -18.311 3.381 -8.929 1.00 66.44 73 GLN A O 1
ATOM 577 N N . ASN A 1 74 ? -16.916 1.861 -8.062 1.00 62.22 74 ASN A N 1
ATOM 578 C CA . ASN A 1 74 ? -15.734 2.492 -8.624 1.00 62.22 74 ASN A CA 1
ATOM 579 C C . ASN A 1 74 ? -15.639 2.168 -10.125 1.00 62.22 74 ASN A C 1
ATOM 581 O O . ASN A 1 74 ? -15.416 1.011 -10.477 1.00 62.22 74 ASN A O 1
ATOM 585 N N . PRO A 1 75 ? -15.777 3.159 -11.028 1.00 59.00 75 PRO A N 1
ATOM 586 C CA . PRO A 1 75 ? -15.657 2.916 -12.464 1.00 59.00 75 PRO A CA 1
ATOM 587 C C . PRO A 1 75 ? -14.212 2.607 -12.892 1.00 59.00 75 PRO A C 1
ATOM 589 O O . PRO A 1 75 ? -13.976 2.287 -14.056 1.00 59.00 75 PRO A O 1
ATOM 592 N N . LEU A 1 76 ? -13.237 2.747 -11.986 1.00 67.62 76 LEU A N 1
ATOM 593 C CA . LEU A 1 76 ? -11.829 2.483 -12.242 1.00 67.62 76 LEU A CA 1
ATOM 594 C C . LEU A 1 76 ? -11.496 1.033 -11.874 1.00 67.62 76 LEU A C 1
ATOM 596 O O . LEU A 1 76 ? -11.468 0.680 -10.696 1.00 67.62 76 LEU A O 1
ATOM 600 N N . SER A 1 77 ? -11.184 0.215 -12.883 1.00 66.69 77 SER A N 1
ATOM 601 C CA . SER A 1 77 ? -10.469 -1.040 -12.654 1.00 66.69 77 SER A CA 1
ATOM 602 C C . SER A 1 77 ? -8.997 -0.712 -12.423 1.00 66.69 77 SER A C 1
ATOM 604 O O . SER A 1 77 ? -8.345 -0.084 -13.264 1.00 66.69 77 SER A O 1
ATOM 606 N N . PHE A 1 78 ? -8.472 -1.102 -11.266 1.00 73.31 78 PHE A N 1
ATOM 607 C CA . PHE A 1 78 ? -7.041 -1.068 -11.020 1.00 73.31 78 PHE A CA 1
ATOM 608 C C . PHE A 1 78 ? -6.500 -2.423 -11.462 1.00 73.31 78 PHE A C 1
ATOM 610 O O . PHE A 1 78 ? -6.637 -3.414 -10.759 1.00 73.31 78 PHE A O 1
ATOM 617 N N . GLU A 1 79 ? -5.929 -2.482 -12.656 1.00 73.00 79 GLU A N 1
ATOM 618 C CA . GLU A 1 79 ? -5.253 -3.677 -13.153 1.00 73.00 79 GLU A CA 1
ATOM 619 C C . GLU A 1 79 ? -3.783 -3.339 -13.372 1.00 73.00 79 GLU A C 1
ATOM 621 O O . GLU A 1 79 ? -3.433 -2.328 -13.994 1.00 73.00 79 GLU A O 1
ATOM 626 N N . LEU A 1 80 ? -2.899 -4.181 -12.842 1.00 73.62 80 LEU A N 1
ATOM 627 C CA . LEU A 1 80 ? -1.500 -4.153 -13.236 1.00 73.62 80 LEU A CA 1
ATOM 628 C C . LEU A 1 80 ? -1.410 -4.887 -14.574 1.00 73.62 80 LEU A C 1
ATOM 630 O O . LEU A 1 80 ? -1.640 -6.090 -14.647 1.00 73.62 80 LEU A O 1
ATOM 634 N N . GLY A 1 81 ? -1.131 -4.147 -15.650 1.00 68.44 81 GLY A N 1
ATOM 635 C CA . GLY A 1 81 ? -0.938 -4.745 -16.970 1.00 68.44 81 GLY A CA 1
ATOM 636 C C . GLY A 1 81 ? 0.173 -5.805 -16.965 1.00 68.44 81 GLY A C 1
ATOM 637 O O . GLY A 1 81 ? 1.012 -5.848 -16.068 1.00 68.44 81 GLY A O 1
ATOM 638 N N . SER A 1 82 ? 0.229 -6.632 -18.014 1.00 66.12 82 SER A N 1
ATOM 639 C CA . SER A 1 82 ? 1.190 -7.747 -18.138 1.00 66.12 82 SER A CA 1
ATOM 640 C C . SER A 1 82 ? 2.672 -7.335 -18.090 1.00 66.12 82 SER A C 1
ATOM 642 O O . SER A 1 82 ? 3.550 -8.186 -17.924 1.00 66.12 82 SER A O 1
ATOM 644 N N . GLN A 1 83 ? 2.951 -6.041 -18.262 1.00 66.38 83 GLN A N 1
ATOM 645 C CA . GLN A 1 83 ? 4.262 -5.422 -18.106 1.00 66.38 83 GLN A CA 1
ATOM 646 C C . GLN A 1 83 ? 4.206 -4.456 -16.919 1.00 66.38 83 GLN A C 1
ATOM 648 O O . GLN A 1 83 ? 3.715 -3.331 -17.037 1.00 66.38 83 GLN A O 1
ATOM 653 N N . ILE A 1 84 ? 4.680 -4.916 -15.761 1.00 76.31 84 ILE A N 1
ATOM 654 C CA . ILE A 1 84 ? 4.860 -4.054 -14.594 1.00 76.31 84 ILE A CA 1
ATOM 655 C C . ILE A 1 84 ? 6.110 -3.219 -14.823 1.00 76.31 84 ILE A C 1
ATOM 657 O O . ILE A 1 84 ? 7.189 -3.746 -15.073 1.00 76.31 84 ILE A O 1
ATOM 661 N N . SER A 1 85 ? 5.934 -1.909 -14.733 1.00 83.69 85 SER A N 1
ATOM 662 C CA . SER A 1 85 ? 7.009 -0.937 -14.817 1.00 83.69 85 SER A CA 1
ATOM 663 C C . SER A 1 85 ? 7.433 -0.549 -13.399 1.00 83.69 85 SER A C 1
ATOM 665 O O . SER A 1 85 ? 6.591 -0.171 -12.581 1.00 83.69 85 SER A O 1
ATOM 667 N N . GLY A 1 86 ? 8.730 -0.660 -13.108 1.00 86.31 86 GLY A N 1
ATOM 668 C CA . GLY A 1 86 ? 9.295 -0.463 -11.772 1.00 86.31 86 GLY A CA 1
ATOM 669 C C . GLY A 1 86 ? 9.337 -1.733 -10.915 1.00 86.31 86 GLY A C 1
ATOM 670 O O . GLY A 1 86 ? 8.983 -2.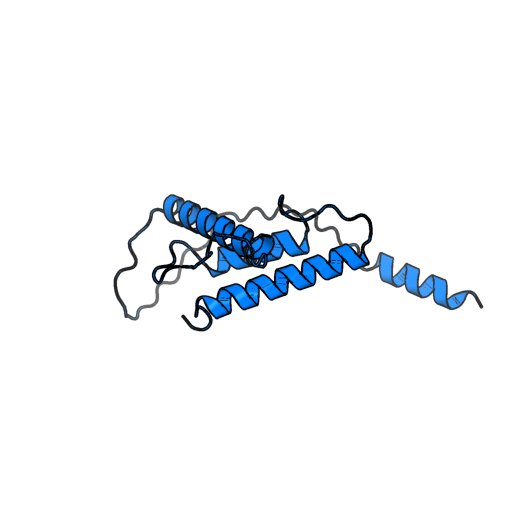826 -11.352 1.00 86.31 86 GLY A O 1
ATOM 671 N N . ASN A 1 87 ? 9.796 -1.579 -9.674 1.00 89.00 87 ASN A N 1
ATOM 672 C CA . ASN A 1 87 ? 10.022 -2.689 -8.756 1.00 89.00 87 ASN A CA 1
ATOM 673 C C . ASN A 1 87 ? 8.774 -2.967 -7.898 1.00 89.00 87 ASN A C 1
ATOM 675 O O . ASN A 1 87 ? 8.427 -2.182 -7.010 1.00 89.00 87 ASN A O 1
ATOM 679 N N . LEU A 1 88 ? 8.105 -4.093 -8.165 1.00 88.88 88 LEU A N 1
ATOM 680 C CA . LEU A 1 88 ? 6.886 -4.503 -7.463 1.00 88.88 88 LEU A CA 1
ATOM 681 C C . LEU A 1 88 ? 7.118 -4.723 -5.968 1.00 88.88 88 LEU A C 1
ATOM 683 O O . LEU A 1 88 ? 6.360 -4.188 -5.163 1.00 88.88 88 LEU A O 1
ATOM 687 N N . ASP A 1 89 ? 8.168 -5.452 -5.596 1.00 89.19 89 ASP A N 1
ATOM 688 C CA . ASP A 1 89 ? 8.445 -5.792 -4.199 1.00 89.19 89 ASP A CA 1
ATOM 689 C C . ASP A 1 89 ? 8.665 -4.533 -3.363 1.00 89.19 89 ASP A C 1
ATOM 691 O O . ASP A 1 89 ? 8.075 -4.367 -2.296 1.00 89.19 89 ASP A O 1
ATOM 695 N N . VAL A 1 90 ? 9.461 -3.594 -3.883 1.00 91.94 90 VAL A N 1
ATOM 696 C CA . VAL A 1 90 ? 9.723 -2.309 -3.225 1.00 91.94 90 VAL A CA 1
ATOM 697 C C . VAL A 1 90 ? 8.440 -1.489 -3.099 1.00 91.94 90 VAL A C 1
ATOM 699 O O . VAL A 1 90 ? 8.182 -0.917 -2.036 1.00 91.94 90 VAL A O 1
ATOM 702 N N . ALA A 1 91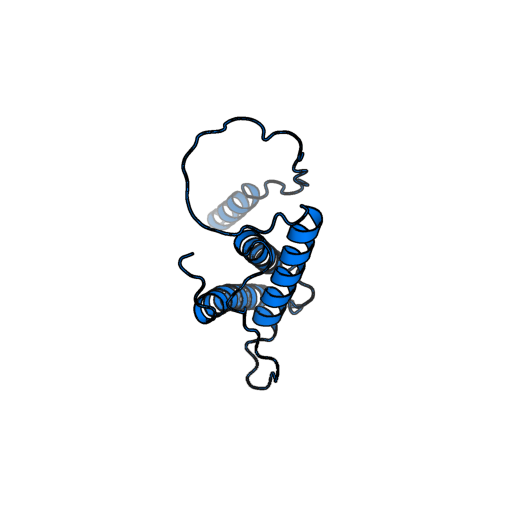 ? 7.620 -1.432 -4.152 1.00 91.38 91 ALA A N 1
ATOM 703 C CA . ALA A 1 91 ? 6.356 -0.704 -4.127 1.00 91.38 91 ALA A CA 1
ATOM 704 C C . ALA A 1 91 ? 5.379 -1.298 -3.097 1.00 91.38 91 ALA A C 1
ATOM 706 O O . ALA A 1 91 ? 4.850 -0.562 -2.263 1.00 91.38 91 ALA A O 1
ATOM 707 N N . VAL A 1 92 ? 5.189 -2.620 -3.103 1.00 92.06 92 VAL A N 1
ATOM 708 C CA . VAL A 1 92 ? 4.311 -3.341 -2.168 1.00 92.06 92 VAL A CA 1
ATOM 709 C C . VAL A 1 92 ? 4.789 -3.168 -0.731 1.00 92.06 92 VAL A C 1
ATOM 711 O O . VAL A 1 92 ? 3.995 -2.791 0.130 1.00 92.06 92 VAL A O 1
ATOM 714 N N . LEU A 1 93 ? 6.082 -3.374 -0.459 1.00 92.50 93 LEU A N 1
ATOM 715 C CA . LEU A 1 93 ? 6.652 -3.201 0.880 1.00 92.50 93 LEU A CA 1
ATOM 716 C C . LEU A 1 93 ? 6.436 -1.784 1.409 1.00 92.50 93 LEU A C 1
ATOM 718 O O . LEU A 1 93 ? 6.143 -1.608 2.594 1.00 92.50 93 LEU A O 1
ATOM 722 N N . LYS A 1 94 ? 6.537 -0.776 0.541 1.00 94.06 94 LYS A N 1
ATOM 723 C CA . LYS A 1 94 ? 6.319 0.614 0.933 1.00 94.06 94 LYS A CA 1
ATOM 724 C C . LYS A 1 94 ? 4.859 0.895 1.288 1.00 94.06 94 LYS A C 1
ATOM 726 O O . LYS A 1 94 ? 4.619 1.471 2.346 1.00 94.06 94 LYS A O 1
ATOM 731 N N . VAL A 1 95 ? 3.896 0.426 0.488 1.00 92.94 95 VAL A N 1
ATOM 732 C CA . VAL A 1 95 ? 2.461 0.561 0.818 1.00 92.94 95 VAL A CA 1
ATOM 733 C C . VAL A 1 95 ? 2.121 -0.213 2.098 1.00 92.94 95 VAL A C 1
ATOM 735 O O . VAL A 1 95 ? 1.425 0.307 2.969 1.00 92.94 95 VAL A O 1
ATOM 738 N N . CYS A 1 96 ? 2.660 -1.423 2.274 1.00 92.00 96 CYS A N 1
ATOM 739 C CA . CYS A 1 96 ? 2.523 -2.180 3.521 1.00 92.00 96 CYS A CA 1
ATOM 740 C C . CYS A 1 96 ? 3.050 -1.387 4.724 1.00 92.00 96 CYS A C 1
ATOM 742 O O . CYS A 1 96 ? 2.374 -1.303 5.750 1.00 92.00 96 CYS A O 1
ATOM 744 N N . GLY A 1 97 ? 4.226 -0.768 4.595 1.00 92.38 97 GLY A N 1
ATOM 745 C CA . GLY A 1 97 ? 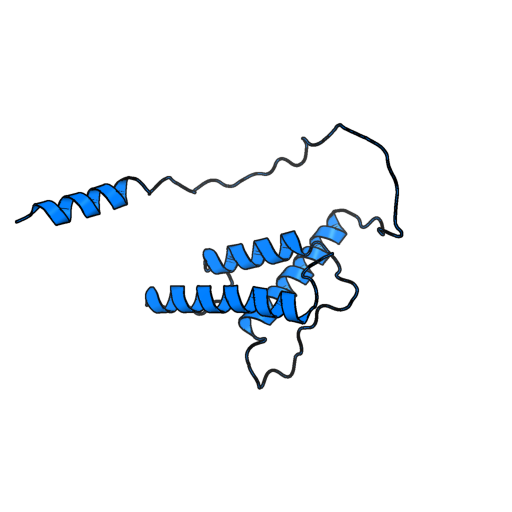4.787 0.115 5.614 1.00 92.38 97 GLY A CA 1
ATOM 746 C C . GLY A 1 97 ? 3.850 1.274 5.956 1.00 92.38 97 GLY A C 1
ATOM 747 O O . GLY A 1 97 ? 3.574 1.500 7.131 1.00 92.38 97 GLY A O 1
ATOM 748 N N . GLU A 1 98 ? 3.303 1.950 4.944 1.00 92.62 98 GLU A N 1
ATOM 749 C CA . GLU A 1 98 ? 2.375 3.078 5.108 1.00 92.62 98 GLU A CA 1
ATOM 750 C C . GLU A 1 98 ? 1.055 2.678 5.790 1.00 92.62 98 GLU A C 1
ATOM 752 O O . GLU A 1 98 ? 0.516 3.442 6.596 1.00 92.62 98 GLU A O 1
ATOM 757 N N . ILE A 1 99 ? 0.544 1.471 5.532 1.00 91.62 99 ILE A N 1
ATOM 758 C CA . ILE A 1 99 ? -0.636 0.925 6.223 1.00 91.62 99 ILE A CA 1
ATOM 759 C C . ILE A 1 99 ? -0.317 0.648 7.693 1.00 91.62 99 ILE A C 1
ATOM 761 O O . ILE A 1 99 ? -1.075 1.051 8.581 1.00 91.62 99 ILE A O 1
ATOM 765 N N . LEU A 1 100 ? 0.806 -0.024 7.965 1.00 89.94 100 LEU A N 1
ATOM 766 C CA . LEU A 1 100 ? 1.204 -0.405 9.323 1.00 89.94 100 LEU A CA 1
ATOM 767 C C . LEU A 1 100 ? 1.447 0.820 10.213 1.00 89.94 100 LEU A C 1
ATOM 769 O O . LEU A 1 100 ? 1.040 0.818 11.377 1.00 89.94 100 LEU A O 1
ATOM 773 N N . THR A 1 101 ? 2.046 1.877 9.663 1.00 89.88 101 THR A N 1
ATOM 774 C CA . THR A 1 101 ? 2.282 3.148 10.367 1.00 89.88 101 THR A CA 1
ATOM 775 C C . THR A 1 101 ? 1.088 4.103 10.317 1.00 89.88 101 THR A C 1
ATOM 777 O O . THR A 1 101 ? 1.098 5.110 11.019 1.00 89.88 101 THR A O 1
ATOM 780 N N . SER A 1 102 ? 0.050 3.798 9.527 1.00 86.38 102 SER A N 1
ATOM 781 C CA . SER A 1 102 ? -1.073 4.710 9.244 1.00 86.38 102 SER A CA 1
ATOM 782 C C . SER A 1 102 ? -0.629 6.075 8.718 1.00 86.38 102 SER A C 1
ATOM 784 O O . SER A 1 102 ? -1.198 7.101 9.083 1.00 86.38 102 SER A O 1
ATOM 786 N N . SER A 1 103 ? 0.395 6.090 7.866 1.00 88.06 103 SER A N 1
ATOM 787 C CA . SER A 1 103 ? 0.921 7.317 7.265 1.00 88.06 103 SER A CA 1
ATOM 788 C C . SER A 1 103 ? 0.331 7.633 5.890 1.00 88.06 103 SER A C 1
ATOM 790 O O . SER A 1 103 ? 0.615 8.702 5.351 1.00 88.06 103 SER A O 1
ATOM 792 N N . SER A 1 104 ? -0.464 6.733 5.299 1.00 87.19 104 SER A N 1
ATOM 793 C CA . SER A 1 104 ? -1.139 7.021 4.030 1.00 87.19 104 SER A CA 1
ATOM 794 C C . SER A 1 104 ? -2.154 8.153 4.198 1.00 87.19 104 SER A C 1
ATOM 796 O O . SER A 1 104 ? -2.980 8.149 5.109 1.00 87.19 104 SER A O 1
ATOM 798 N N . LYS A 1 105 ? -2.149 9.093 3.251 1.00 87.81 105 LYS A N 1
ATOM 799 C CA . LYS A 1 105 ? -3.135 10.184 3.150 1.00 87.81 105 LYS A CA 1
ATOM 800 C C . LYS A 1 105 ? -4.561 9.697 2.861 1.00 87.81 105 LYS A C 1
ATOM 802 O O . LYS A 1 105 ? -5.506 10.468 2.999 1.00 87.81 105 LYS A O 1
ATOM 807 N N . HIS A 1 106 ? -4.704 8.456 2.399 1.00 87.31 106 HIS A N 1
ATOM 808 C CA . HIS A 1 106 ? -5.987 7.826 2.097 1.00 87.31 106 HIS A CA 1
ATOM 809 C C . HIS A 1 106 ? -6.533 7.023 3.282 1.00 87.31 106 HIS A C 1
ATOM 811 O O . HIS A 1 106 ? -7.698 6.625 3.263 1.00 87.31 106 HIS A O 1
ATOM 817 N N . ALA A 1 107 ? -5.724 6.819 4.329 1.00 85.75 107 ALA A N 1
ATOM 818 C CA . ALA A 1 107 ? -6.176 6.168 5.544 1.00 85.75 107 ALA A CA 1
ATOM 819 C C . ALA A 1 107 ? -7.208 7.048 6.277 1.00 85.75 107 ALA A C 1
ATOM 821 O O . ALA A 1 107 ? -6.970 8.241 6.488 1.00 85.75 107 ALA A O 1
ATOM 822 N N . PRO A 1 108 ? -8.354 6.487 6.695 1.00 84.12 108 PRO A N 1
ATOM 823 C CA . PRO A 1 108 ? -9.346 7.235 7.453 1.00 84.12 108 PRO A CA 1
ATOM 824 C C . PRO A 1 108 ? -8.818 7.584 8.849 1.00 84.12 108 PRO A C 1
ATOM 826 O O . PRO A 1 108 ? -8.294 6.734 9.572 1.00 84.12 108 PRO A O 1
ATOM 829 N N . THR A 1 109 ? -9.023 8.831 9.273 1.00 85.06 109 THR A N 1
ATOM 830 C CA . THR A 1 109 ? -8.743 9.244 10.651 1.00 85.06 109 THR A CA 1
ATOM 831 C C . THR A 1 109 ? -9.781 8.631 11.583 1.00 85.06 109 THR A C 1
ATOM 833 O O . THR A 1 109 ? -10.954 9.001 11.559 1.00 85.06 109 THR A O 1
ATOM 836 N N . MET A 1 110 ? -9.352 7.703 12.432 1.00 84.25 110 MET A N 1
ATOM 837 C CA . MET A 1 110 ? -10.211 7.047 13.418 1.00 84.25 110 MET A CA 1
ATOM 838 C C . MET A 1 110 ? -9.706 7.341 14.827 1.00 84.25 110 MET A C 1
ATOM 840 O O . MET A 1 110 ? -8.505 7.332 15.060 1.00 84.25 110 MET A O 1
ATOM 844 N N . LEU A 1 111 ? -10.604 7.572 15.786 1.00 86.38 111 LEU A N 1
ATOM 845 C CA . LEU A 1 111 ? -10.228 7.771 17.196 1.00 86.38 111 LEU A CA 1
ATOM 846 C C . LEU A 1 111 ? -10.132 6.449 17.971 1.00 86.38 111 LEU A C 1
ATOM 848 O O . LEU A 1 111 ? -9.447 6.361 18.985 1.00 86.38 111 LEU A O 1
ATOM 852 N N . ASN A 1 112 ? -10.828 5.414 17.497 1.00 91.56 112 ASN A N 1
ATOM 853 C CA . ASN A 1 112 ? -10.882 4.114 18.150 1.00 91.56 112 ASN A CA 1
ATOM 854 C C . ASN A 1 112 ? -9.779 3.191 17.612 1.00 91.56 112 ASN A C 1
ATOM 856 O O . ASN A 1 112 ? -9.754 2.876 16.422 1.00 91.56 112 ASN A O 1
ATOM 860 N N . VAL A 1 113 ? -8.905 2.719 18.502 1.00 90.31 113 VAL A N 1
ATOM 861 C CA . VAL A 1 113 ? -7.765 1.853 18.159 1.00 90.31 113 VAL A CA 1
ATOM 862 C C . VAL A 1 113 ? -8.206 0.515 17.561 1.00 90.31 113 VAL A C 1
ATOM 864 O O . VAL A 1 113 ? -7.595 0.046 16.606 1.00 90.31 113 VAL A O 1
ATOM 867 N N . SER A 1 114 ? -9.281 -0.099 18.060 1.00 92.06 114 SER A N 1
ATOM 868 C CA . SER A 1 114 ? -9.790 -1.361 17.509 1.00 92.06 114 SER A CA 1
ATOM 869 C C . SER A 1 114 ? -10.260 -1.194 16.065 1.00 92.06 114 SER A C 1
ATOM 871 O O . SER A 1 114 ? -9.974 -2.050 15.231 1.00 92.06 114 SER A O 1
ATOM 873 N N . LEU A 1 115 ? -10.916 -0.071 15.752 1.00 90.94 115 LEU A N 1
ATOM 874 C CA . LEU A 1 115 ? -11.310 0.253 14.378 1.00 90.94 115 LEU A CA 1
ATOM 875 C C . LEU A 1 115 ? -10.089 0.543 13.497 1.00 90.94 115 LEU A C 1
ATOM 877 O O . LEU A 1 115 ? -10.010 0.013 12.394 1.00 90.94 115 LEU A O 1
ATOM 881 N N . GLN A 1 116 ? -9.094 1.285 14.003 1.00 90.25 116 GLN A N 1
ATOM 882 C CA . GLN A 1 116 ? -7.838 1.507 13.274 1.00 90.25 116 GLN A CA 1
ATOM 883 C C . GLN A 1 116 ? -7.155 0.184 12.904 1.00 90.25 116 GLN A C 1
ATOM 885 O O . GLN A 1 116 ? -6.730 0.000 11.767 1.00 90.25 116 GLN A O 1
ATOM 890 N N . LEU A 1 117 ? -7.048 -0.751 13.851 1.00 90.56 117 LEU A N 1
ATOM 891 C CA . LEU A 1 117 ? -6.419 -2.051 13.612 1.00 90.56 117 LEU A CA 1
ATOM 892 C C . LEU A 1 117 ? -7.227 -2.911 12.632 1.00 90.56 117 LEU A C 1
ATOM 894 O O . LEU A 1 117 ? -6.635 -3.567 11.774 1.00 90.56 117 LEU A O 1
ATOM 898 N N . ALA A 1 118 ? -8.558 -2.887 12.727 1.00 91.81 118 ALA A N 1
ATOM 899 C CA . ALA A 1 118 ? -9.432 -3.591 11.793 1.00 91.81 118 ALA A CA 1
ATOM 900 C C . ALA A 1 118 ? -9.266 -3.069 10.357 1.00 91.81 118 ALA A C 1
ATOM 902 O O . ALA A 1 118 ? -9.121 -3.870 9.433 1.00 91.81 118 ALA A O 1
ATOM 903 N N . GLU A 1 119 ? -9.201 -1.748 10.168 1.00 90.44 119 GLU A N 1
ATOM 904 C CA . GLU A 1 119 ? -8.943 -1.156 8.852 1.00 90.44 119 GLU A CA 1
ATOM 905 C C . GLU A 1 119 ? -7.553 -1.504 8.321 1.00 90.44 119 GLU A C 1
ATOM 907 O O . GLU A 1 119 ? -7.418 -1.861 7.152 1.00 90.44 119 GLU A O 1
ATOM 912 N N . ARG A 1 120 ? -6.512 -1.475 9.164 1.00 91.31 120 ARG A N 1
ATOM 913 C CA . ARG A 1 120 ? -5.159 -1.888 8.746 1.00 91.31 120 ARG A CA 1
ATOM 914 C C . ARG A 1 120 ? -5.139 -3.336 8.272 1.00 91.31 120 ARG A C 1
ATOM 916 O O . ARG A 1 120 ? -4.559 -3.632 7.230 1.00 91.31 120 ARG A O 1
ATOM 923 N N . LEU A 1 121 ? -5.806 -4.231 9.001 1.00 92.50 121 LEU A N 1
ATOM 924 C CA . LEU A 1 121 ? -5.932 -5.633 8.610 1.00 92.50 121 LEU A CA 1
ATOM 925 C C . LEU A 1 121 ? -6.690 -5.780 7.284 1.00 92.50 121 LEU A C 1
ATOM 927 O O . LEU A 1 121 ? -6.279 -6.564 6.430 1.00 92.50 121 LEU A O 1
ATOM 931 N N . LYS A 1 122 ? -7.779 -5.027 7.099 1.00 92.12 122 LYS A N 1
ATOM 932 C CA . LYS A 1 122 ? -8.551 -5.006 5.850 1.00 92.12 122 LYS A CA 1
ATOM 933 C C . LYS A 1 122 ? -7.694 -4.542 4.670 1.00 92.12 122 LYS A C 1
ATOM 935 O O . LYS A 1 122 ? -7.686 -5.204 3.634 1.00 92.12 122 LYS A O 1
ATOM 940 N N . CYS A 1 123 ? -6.943 -3.455 4.832 1.00 91.00 123 CYS A N 1
ATOM 941 C CA . CYS A 1 123 ? -6.059 -2.929 3.791 1.00 91.00 123 CYS A CA 1
ATOM 942 C C . CYS A 1 123 ? -4.943 -3.928 3.448 1.00 91.00 123 CYS A C 1
ATOM 944 O O . CYS A 1 123 ? -4.700 -4.196 2.276 1.00 91.00 123 CYS A O 1
ATOM 946 N N . ALA A 1 124 ? -4.320 -4.547 4.456 1.00 90.38 124 ALA A N 1
ATOM 947 C CA . ALA A 1 124 ? -3.285 -5.562 4.247 1.00 90.38 124 ALA A CA 1
ATOM 948 C C . ALA A 1 124 ? -3.811 -6.793 3.487 1.00 90.38 124 ALA A C 1
ATOM 950 O O . ALA A 1 124 ? -3.139 -7.300 2.592 1.00 90.38 124 ALA A O 1
ATOM 951 N N . LYS A 1 125 ? -5.032 -7.249 3.795 1.00 91.31 125 LYS A N 1
ATOM 952 C CA . LYS A 1 125 ? -5.706 -8.308 3.024 1.00 91.31 125 LYS A CA 1
ATOM 953 C C . LYS A 1 125 ? -5.979 -7.876 1.586 1.00 91.31 125 LYS A C 1
ATOM 955 O O . LYS A 1 125 ? -5.662 -8.619 0.668 1.00 91.31 125 LYS A O 1
ATOM 960 N N . SER A 1 126 ? -6.454 -6.646 1.399 1.00 89.94 126 SER A N 1
ATOM 961 C CA . SER A 1 126 ? -6.748 -6.095 0.071 1.00 89.94 126 SER A CA 1
ATOM 962 C C . SER A 1 126 ? -5.500 -6.022 -0.818 1.00 89.94 126 SER A C 1
ATOM 964 O O . SER A 1 126 ? -5.603 -6.263 -2.014 1.00 89.94 126 SER A O 1
ATOM 966 N N . ILE A 1 127 ? -4.311 -5.763 -0.251 1.00 89.69 127 ILE A N 1
ATOM 967 C CA . ILE A 1 127 ? -3.037 -5.856 -0.991 1.00 89.69 127 ILE A CA 1
ATOM 968 C C . ILE A 1 127 ? -2.818 -7.269 -1.524 1.00 89.69 127 ILE A C 1
ATOM 970 O O . ILE A 1 127 ? -2.505 -7.434 -2.700 1.00 89.69 127 ILE A O 1
ATOM 974 N N . MET A 1 128 ? -2.961 -8.284 -0.668 1.00 87.56 128 MET A N 1
ATOM 975 C CA . MET A 1 128 ? -2.778 -9.674 -1.086 1.00 87.56 128 MET A CA 1
ATOM 976 C C . MET A 1 128 ? -3.780 -10.040 -2.177 1.00 87.56 128 MET A C 1
ATOM 978 O O . MET A 1 128 ? -3.379 -10.552 -3.217 1.00 87.56 128 MET A O 1
ATOM 982 N N . ASP A 1 129 ? -5.056 -9.709 -1.985 1.00 87.56 129 ASP A N 1
ATOM 983 C CA . ASP A 1 129 ? -6.110 -9.990 -2.960 1.00 87.56 129 ASP A CA 1
ATOM 984 C C . ASP A 1 129 ? -5.839 -9.306 -4.309 1.00 87.56 129 ASP A C 1
ATOM 986 O O . ASP A 1 129 ? -6.010 -9.924 -5.358 1.00 87.56 129 ASP A O 1
ATOM 990 N N . PHE A 1 130 ? -5.335 -8.072 -4.289 1.00 86.00 130 PHE A N 1
ATOM 991 C CA . PHE A 1 130 ? -4.954 -7.321 -5.484 1.00 86.00 130 PHE A CA 1
ATOM 992 C C . PHE A 1 130 ? -3.746 -7.919 -6.223 1.00 86.00 130 PHE A C 1
ATOM 994 O O . PHE A 1 130 ? -3.759 -8.067 -7.443 1.00 86.00 130 PHE A O 1
ATOM 1001 N N . ILE A 1 131 ? -2.689 -8.298 -5.501 1.00 83.62 131 ILE A N 1
ATOM 1002 C CA . ILE A 1 131 ? -1.512 -8.954 -6.099 1.00 83.62 131 ILE A CA 1
ATOM 1003 C C . ILE A 1 131 ? -1.918 -10.302 -6.710 1.00 83.62 131 ILE A C 1
ATOM 1005 O O . ILE A 1 131 ? -1.468 -10.666 -7.801 1.00 83.62 131 ILE A O 1
ATOM 1009 N N . ASN A 1 132 ? -2.807 -11.022 -6.023 1.00 84.44 132 ASN A N 1
ATOM 1010 C CA . ASN A 1 132 ? -3.342 -12.303 -6.462 1.00 84.44 132 ASN A CA 1
ATOM 1011 C C . ASN A 1 132 ? -4.193 -12.159 -7.727 1.00 84.44 132 ASN A C 1
ATOM 1013 O O . ASN A 1 132 ? -4.009 -12.935 -8.664 1.00 84.44 132 ASN A O 1
ATOM 1017 N N . SER A 1 133 ? -5.085 -11.165 -7.784 1.00 81.69 133 SER A N 1
ATOM 1018 C CA . SER A 1 133 ? -5.926 -10.918 -8.961 1.00 81.69 133 SER A CA 1
ATOM 1019 C C . SER A 1 133 ? -5.106 -10.516 -10.188 1.00 81.69 133 SER A C 1
ATOM 1021 O O . SER A 1 133 ? -5.467 -10.871 -11.306 1.00 81.69 133 SER A O 1
ATOM 1023 N N . CYS A 1 134 ? -3.961 -9.862 -9.983 1.00 77.75 134 CYS A N 1
ATOM 1024 C CA . CYS A 1 134 ? -3.018 -9.531 -11.050 1.00 77.75 134 CYS A CA 1
ATOM 1025 C C . CYS A 1 134 ? -2.137 -10.723 -11.491 1.00 77.75 134 CYS A C 1
ATOM 1027 O O . CYS A 1 134 ? -1.351 -10.584 -12.427 1.00 77.75 134 CYS A O 1
ATOM 1029 N N . GLY A 1 135 ? -2.232 -11.889 -10.837 1.00 74.06 135 GLY A N 1
ATOM 1030 C CA . GLY A 1 135 ? -1.468 -13.091 -11.196 1.00 74.06 135 GLY A CA 1
ATOM 1031 C C . GLY A 1 135 ? 0.027 -13.027 -10.859 1.00 74.06 135 GLY A C 1
ATOM 1032 O O . GLY A 1 135 ? 0.832 -13.705 -11.493 1.00 74.06 135 GLY A O 1
ATOM 1033 N N . LEU A 1 136 ? 0.420 -12.221 -9.868 1.00 71.19 136 LEU A N 1
ATOM 1034 C CA . LEU A 1 136 ? 1.823 -11.857 -9.603 1.00 71.19 136 LEU A CA 1
ATOM 1035 C C . LEU A 1 136 ? 2.527 -12.736 -8.556 1.00 71.19 136 LEU A C 1
ATOM 1037 O O . LEU A 1 136 ? 3.557 -12.355 -8.015 1.00 71.19 136 LEU A O 1
ATOM 1041 N N . GLN A 1 137 ? 1.981 -13.914 -8.251 1.00 63.38 137 GLN A N 1
ATOM 1042 C CA . GLN A 1 137 ? 2.438 -14.742 -7.127 1.00 63.38 137 GLN A CA 1
ATOM 1043 C C . GLN A 1 137 ? 3.757 -15.502 -7.368 1.00 63.38 137 GLN A C 1
ATOM 1045 O O . GLN A 1 137 ? 4.313 -16.029 -6.412 1.00 63.38 137 GLN A O 1
ATOM 1050 N N . HIS A 1 138 ? 4.239 -15.618 -8.610 1.00 52.00 138 HIS A N 1
ATOM 1051 C CA . HIS A 1 138 ? 5.416 -16.428 -8.966 1.00 52.00 138 HIS A CA 1
ATOM 1052 C C . HIS A 1 138 ? 6.101 -15.894 -10.235 1.00 52.00 138 HIS A C 1
ATOM 1054 O O . HIS A 1 138 ? 5.952 -16.480 -11.311 1.00 52.00 138 HIS A O 1
ATOM 1060 N N . ARG A 1 139 ? 6.847 -14.793 -10.138 1.00 45.69 139 ARG A N 1
ATOM 1061 C CA . ARG A 1 139 ? 7.703 -14.344 -11.242 1.00 45.69 139 ARG A CA 1
ATOM 1062 C C . ARG A 1 139 ? 9.131 -14.113 -10.793 1.00 45.69 139 ARG A C 1
ATOM 1064 O O . ARG A 1 139 ? 9.300 -13.634 -9.655 1.00 45.69 139 ARG A O 1
#

Sequence (139 aa):
MPEAADECDRLIRHTVVHVSGTVQVDAAKVRREAGTEATRTDAELFSPDEERRQTAQLQARIEQAVYFGTFDQNPLSFELGSQISGNLDVAVLKVCGEILTSSSKHAPTMLNVSLQLAERLKCAKSIMDFINSCGLQHR

Organism: NCBI:txid78915

pLDDT: mean 71.43, std 20.5, range [32.16, 94.06]

Foldseek 3Di:
DCPVVVVVVVVVVVPPDDPPDPPPPPPPPDDDDDDDDDDDDDPPPDDPVQLVVLLVVLLVLLLCCLLPVPDPPDPDDSAQPPDRRHDPVVSLVVSLVCLVVVVDPSRDDDPDPVVSVVSSVSSNVSSVVRCVVNVNPDD

Secondary structure (DSSP, 8-state):
--HHHHHHHHHHHTS-----------TT-------------------HHHHHHHHHHHHHHHHHHHHHTT-TT--------SS--S-HHHHHHHHHHHHHHT--TTS---S-HHHHHHHHHHHHHHHHHHHHHTT-S--

Radius of gyration: 20.66 Å; chains: 1; bounding box: 52×28×68 Å